Protein AF-R2T3N3-F1 (afdb_monomer)

Structure (mmCIF, N/CA/C/O backbone):
data_AF-R2T3N3-F1
#
_entry.id   AF-R2T3N3-F1
#
loop_
_atom_site.group_PDB
_atom_site.id
_atom_site.type_symbol
_atom_site.label_atom_id
_atom_site.label_alt_id
_atom_site.label_comp_id
_atom_site.label_asym_id
_atom_site.label_entity_id
_atom_site.label_seq_id
_atom_site.pdbx_PDB_ins_code
_atom_site.Cartn_x
_atom_site.Cartn_y
_atom_site.Cartn_z
_atom_site.occupancy
_atom_site.B_iso_or_equiv
_atom_site.auth_seq_id
_atom_site.auth_comp_id
_atom_site.auth_asym_id
_atom_site.auth_atom_id
_atom_site.pdbx_PDB_model_num
ATOM 1 N N . MET A 1 1 ? -7.055 -5.968 -4.992 1.00 64.19 1 MET A N 1
ATOM 2 C CA . MET A 1 1 ? -5.960 -6.094 -4.001 1.00 64.19 1 MET A CA 1
ATOM 3 C C . MET A 1 1 ? -6.317 -5.589 -2.596 1.00 64.19 1 MET A C 1
ATOM 5 O O . MET A 1 1 ? -6.629 -6.425 -1.760 1.00 64.19 1 MET A O 1
ATOM 9 N N . LEU A 1 2 ? -6.294 -4.277 -2.293 1.00 66.94 2 LEU A N 1
ATOM 10 C CA . LEU A 1 2 ? -6.653 -3.781 -0.945 1.00 66.94 2 LEU A CA 1
ATOM 11 C C . LEU A 1 2 ? -8.158 -3.898 -0.663 1.00 66.94 2 LEU A C 1
ATOM 13 O O . LEU A 1 2 ? -8.551 -4.282 0.429 1.00 66.94 2 LEU A O 1
ATOM 17 N N . LYS A 1 3 ? -8.999 -3.648 -1.680 1.00 70.31 3 LYS A N 1
ATOM 18 C CA . LYS A 1 3 ? -10.474 -3.767 -1.614 1.00 70.31 3 LYS A CA 1
ATOM 19 C C . LYS A 1 3 ? -10.987 -5.186 -1.357 1.00 70.31 3 LYS A C 1
ATOM 21 O O . LYS A 1 3 ? -12.167 -5.368 -1.108 1.00 70.31 3 LYS A O 1
ATOM 26 N N . GLU A 1 4 ? -10.111 -6.175 -1.461 1.00 72.19 4 GLU A N 1
ATOM 27 C CA . GLU A 1 4 ? -10.432 -7.592 -1.292 1.00 72.19 4 GLU A CA 1
ATOM 28 C C . GLU A 1 4 ? -10.019 -8.105 0.101 1.00 72.19 4 GLU A C 1
ATOM 30 O O . GLU A 1 4 ? -10.079 -9.310 0.336 1.00 72.19 4 GLU A O 1
ATOM 35 N N . ILE A 1 5 ? -9.482 -7.250 0.986 1.00 73.50 5 ILE A N 1
ATOM 36 C CA . ILE A 1 5 ? -9.143 -7.634 2.363 1.00 73.50 5 ILE A CA 1
ATOM 37 C C . ILE A 1 5 ? -10.431 -7.603 3.181 1.00 73.50 5 ILE A C 1
ATOM 39 O O . ILE A 1 5 ? -10.974 -6.529 3.452 1.00 73.50 5 ILE A O 1
ATOM 43 N N . GLU A 1 6 ? -10.923 -8.780 3.567 1.00 67.75 6 GLU A N 1
ATOM 44 C CA . GLU A 1 6 ? -12.077 -8.894 4.457 1.00 67.75 6 GLU A CA 1
ATOM 45 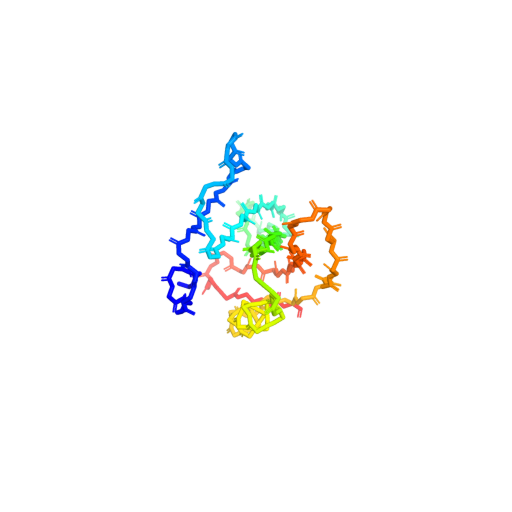C C . GLU A 1 6 ? -11.769 -8.203 5.792 1.00 67.75 6 GLU A C 1
ATOM 47 O O . GLU A 1 6 ? -10.773 -8.489 6.450 1.00 67.75 6 GLU A O 1
ATOM 52 N N . GLY A 1 7 ? -12.606 -7.231 6.164 1.00 63.72 7 GLY A N 1
ATOM 53 C CA . GLY A 1 7 ? -12.429 -6.406 7.363 1.00 63.72 7 GLY A CA 1
ATOM 54 C C . GLY A 1 7 ? -12.009 -4.962 7.083 1.00 63.72 7 GLY A C 1
ATOM 55 O O . GLY A 1 7 ? -12.328 -4.086 7.884 1.00 63.72 7 GLY A O 1
ATOM 56 N N . LEU A 1 8 ? -11.404 -4.659 5.930 1.00 68.94 8 LEU A N 1
ATOM 57 C CA . LEU A 1 8 ? -11.095 -3.282 5.532 1.00 68.94 8 LEU A CA 1
ATOM 58 C C . LEU A 1 8 ? -12.335 -2.602 4.941 1.00 68.94 8 LEU A C 1
ATOM 60 O O . LEU A 1 8 ? -12.664 -2.765 3.768 1.00 68.94 8 LEU A O 1
ATOM 64 N N . LYS A 1 9 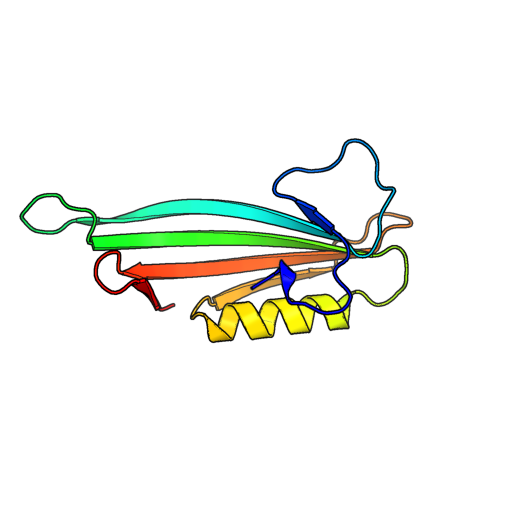? -13.041 -1.820 5.764 1.00 69.31 9 LYS A N 1
ATOM 65 C CA . LYS A 1 9 ? -14.305 -1.180 5.360 1.00 69.31 9 LYS A CA 1
ATOM 66 C C . LYS A 1 9 ? -14.099 0.029 4.456 1.00 69.31 9 LYS A C 1
ATOM 68 O O . LYS A 1 9 ? -14.967 0.340 3.642 1.00 69.31 9 LYS A O 1
ATOM 73 N N . LYS A 1 10 ? -12.967 0.724 4.595 1.00 76.56 10 LYS A N 1
ATOM 74 C CA . LYS A 1 10 ? -12.669 1.927 3.813 1.00 76.56 10 LYS A CA 1
ATOM 75 C C . LYS A 1 10 ? -11.229 1.950 3.337 1.00 76.56 10 LYS A C 1
ATOM 77 O O . LYS A 1 10 ? -10.317 1.667 4.104 1.00 76.56 10 LYS A O 1
ATOM 82 N N . ILE A 1 11 ? -11.035 2.340 2.080 1.00 75.31 11 ILE A N 1
ATOM 83 C CA . ILE A 1 11 ? -9.716 2.534 1.477 1.00 75.31 11 ILE A CA 1
ATOM 84 C C . ILE A 1 11 ? -9.706 3.904 0.812 1.00 75.31 11 ILE A C 1
ATOM 86 O O . ILE A 1 11 ? -10.569 4.189 -0.022 1.00 75.31 11 ILE A O 1
ATOM 90 N N . ARG A 1 12 ? -8.756 4.762 1.185 1.00 77.12 12 ARG A N 1
ATOM 91 C CA . ARG A 1 12 ? -8.645 6.135 0.669 1.00 77.12 12 ARG A CA 1
ATOM 92 C C . ARG A 1 12 ? -7.202 6.466 0.298 1.00 77.12 12 ARG A C 1
ATOM 94 O O . ARG A 1 12 ? -6.277 5.926 0.886 1.00 77.12 12 ARG A O 1
ATOM 101 N N . SER A 1 13 ? -7.020 7.368 -0.664 1.00 79.31 13 SER A N 1
ATOM 102 C CA . SER A 1 13 ? -5.704 7.920 -1.019 1.00 79.31 13 SER A CA 1
ATOM 103 C C . SER A 1 13 ? -5.344 9.190 -0.235 1.00 79.31 13 SER A C 1
ATOM 105 O O . SER A 1 13 ? -4.250 9.729 -0.377 1.00 79.31 13 SER A O 1
ATOM 107 N N . THR A 1 14 ? -6.278 9.698 0.574 1.00 73.88 14 THR A N 1
ATOM 108 C CA . THR A 1 14 ? -6.151 10.943 1.336 1.00 73.88 14 THR A CA 1
ATOM 109 C C . THR A 1 14 ? -6.665 10.769 2.760 1.00 73.88 14 THR A C 1
ATOM 111 O O . THR A 1 14 ? -7.594 9.993 3.015 1.00 73.88 14 THR A O 1
ATOM 114 N N . ILE A 1 15 ? -6.055 11.513 3.686 1.00 70.38 15 ILE A N 1
ATOM 115 C CA . ILE A 1 15 ? -6.470 11.563 5.089 1.00 70.38 15 ILE A CA 1
ATOM 116 C C . ILE A 1 15 ? -7.860 12.204 5.176 1.00 70.38 15 ILE A C 1
ATOM 118 O O . ILE A 1 15 ? -8.046 13.308 4.659 1.00 70.38 15 ILE A O 1
ATOM 122 N N . PRO A 1 16 ? -8.857 11.527 5.775 1.00 69.44 16 PRO A N 1
ATOM 123 C CA . PRO A 1 16 ? -10.184 12.096 5.913 1.00 69.44 16 PRO A CA 1
ATOM 124 C C . PRO A 1 16 ? -10.173 13.230 6.944 1.00 69.44 16 PRO A C 1
ATOM 126 O O . PRO A 1 16 ? -9.490 13.150 7.961 1.00 69.44 16 PRO A O 1
ATOM 129 N N . ALA A 1 17 ? -10.983 14.263 6.700 1.00 69.75 17 ALA A N 1
ATOM 130 C CA . ALA A 1 17 ? -11.194 15.345 7.664 1.00 69.75 17 ALA A CA 1
ATOM 131 C C . ALA A 1 17 ? -11.859 14.847 8.963 1.00 69.75 17 ALA A C 1
ATOM 133 O O . ALA A 1 17 ? -11.662 15.428 10.024 1.00 69.75 17 ALA A O 1
ATOM 134 N N . GLU A 1 18 ? -12.621 13.749 8.885 1.00 73.69 18 GLU A N 1
ATOM 135 C CA . GLU A 1 18 ? -13.297 13.128 10.021 1.00 73.69 18 GLU A CA 1
ATOM 136 C C . GLU A 1 18 ? -13.109 11.604 10.020 1.00 73.69 18 GLU A C 1
ATOM 138 O O . GLU A 1 18 ? -13.294 10.925 9.005 1.00 73.69 18 GLU A O 1
ATOM 143 N N . TRP A 1 19 ? -12.805 11.047 11.190 1.00 72.50 19 TRP A N 1
ATOM 144 C CA . TRP A 1 19 ? -12.545 9.622 11.393 1.00 72.50 19 TRP A CA 1
ATOM 145 C C . TRP A 1 19 ? -13.801 8.880 11.864 1.00 72.50 19 TRP A C 1
ATOM 147 O O . TRP A 1 19 ? -13.973 8.614 13.051 1.00 72.50 19 TRP A O 1
ATOM 157 N N . LYS A 1 20 ? -14.709 8.581 10.929 1.00 71.38 20 LYS A N 1
ATOM 158 C CA . LYS A 1 20 ? -16.037 8.008 11.240 1.00 71.38 20 LYS A CA 1
ATOM 159 C C . LYS A 1 20 ? -16.203 6.524 10.897 1.00 71.38 20 LYS A C 1
ATOM 161 O O . LYS A 1 20 ? -17.179 5.911 11.315 1.00 71.38 20 LYS A O 1
ATOM 166 N N . GLU A 1 21 ? -15.272 5.928 10.152 1.00 77.00 21 GLU A N 1
ATOM 167 C CA . GLU A 1 21 ? -15.402 4.557 9.644 1.00 77.00 21 GLU A CA 1
ATOM 168 C C . GLU A 1 21 ? -14.120 3.754 9.889 1.00 77.00 21 GLU A C 1
ATOM 170 O O . GLU A 1 21 ? -13.069 4.082 9.342 1.00 77.00 21 GLU A O 1
ATOM 175 N N . PHE A 1 22 ? -14.235 2.684 10.681 1.00 76.44 22 PH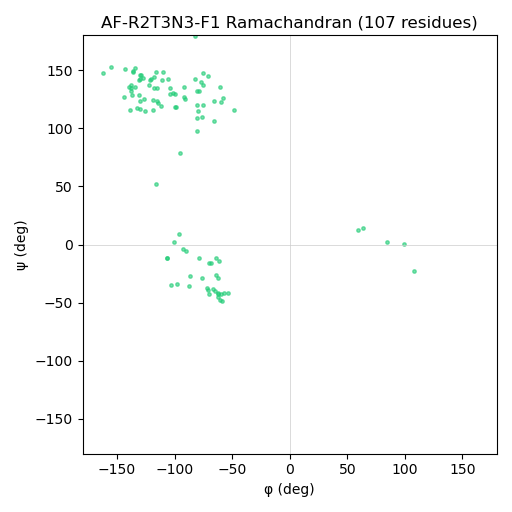E A N 1
ATOM 176 C CA . PHE A 1 22 ? -13.152 1.754 11.012 1.00 76.44 22 PHE A CA 1
ATOM 177 C C . PHE A 1 22 ? -13.579 0.295 10.779 1.00 76.44 22 PHE A C 1
ATOM 179 O O . PHE A 1 22 ? -14.752 -0.047 11.020 1.00 76.44 22 PHE A O 1
ATOM 186 N N . PRO A 1 23 ? -12.660 -0.589 10.347 1.00 80.88 23 PRO A N 1
ATOM 187 C CA . PRO A 1 23 ? -11.244 -0.344 10.027 1.00 80.88 23 PRO A CA 1
ATOM 188 C C . PRO A 1 23 ? -11.048 0.381 8.683 1.00 80.88 23 PRO A C 1
ATOM 190 O O . PRO A 1 23 ? -11.829 0.184 7.746 1.00 80.88 23 PRO A O 1
ATOM 193 N N . CYS A 1 24 ? -10.009 1.212 8.578 1.00 84.12 24 CYS A N 1
ATOM 194 C CA . CYS A 1 24 ? -9.713 2.041 7.402 1.00 84.12 24 CYS A CA 1
ATOM 195 C C . CYS A 1 24 ? -8.243 1.903 6.985 1.00 84.12 24 CYS A C 1
ATOM 197 O O . CYS A 1 24 ? -7.368 1.869 7.842 1.00 84.12 24 CYS A O 1
ATOM 199 N N . ALA A 1 25 ? -7.960 1.879 5.682 1.00 85.38 25 ALA A N 1
ATOM 200 C CA . ALA A 1 25 ? -6.609 2.008 5.146 1.00 85.38 25 ALA A CA 1
ATOM 201 C C . ALA A 1 25 ? -6.474 3.290 4.330 1.00 85.38 25 ALA A C 1
ATOM 203 O O . ALA A 1 25 ? -7.303 3.602 3.468 1.00 85.38 25 ALA A O 1
ATOM 204 N N . ILE A 1 26 ? -5.379 4.000 4.561 1.00 85.56 26 ILE A N 1
ATOM 205 C CA . ILE A 1 26 ? -4.986 5.167 3.787 1.00 85.56 26 ILE A CA 1
ATOM 206 C C . ILE A 1 26 ? -3.703 4.823 3.067 1.00 85.56 26 ILE A C 1
ATOM 208 O O . ILE A 1 26 ? -2.723 4.460 3.702 1.00 85.56 26 ILE A O 1
ATOM 212 N N . TYR A 1 27 ? -3.706 4.912 1.744 1.00 88.06 27 TYR A N 1
ATOM 213 C CA . TYR A 1 27 ? -2.530 4.599 0.949 1.00 88.06 27 TYR A CA 1
ATOM 214 C C . TYR A 1 27 ? -2.026 5.828 0.202 1.00 88.06 27 TYR A C 1
ATOM 216 O O . TYR A 1 27 ? -2.795 6.683 -0.226 1.00 88.06 27 TYR A O 1
ATOM 224 N N . SER A 1 28 ? -0.720 5.902 -0.001 1.00 86.81 28 SER A N 1
ATOM 225 C CA . SER A 1 28 ? -0.094 6.861 -0.902 1.00 86.81 28 SER A CA 1
ATOM 226 C C . SER A 1 28 ? 0.976 6.158 -1.720 1.00 86.81 28 SER A C 1
ATOM 228 O O . SER A 1 28 ? 1.571 5.171 -1.284 1.00 86.81 28 SER A O 1
ATOM 230 N N . THR A 1 29 ? 1.195 6.640 -2.938 1.00 88.44 29 THR A N 1
ATOM 231 C CA . THR A 1 29 ? 2.178 6.061 -3.851 1.00 88.44 29 THR A CA 1
ATOM 232 C C . THR A 1 29 ? 3.122 7.143 -4.347 1.00 88.44 29 THR A C 1
ATOM 234 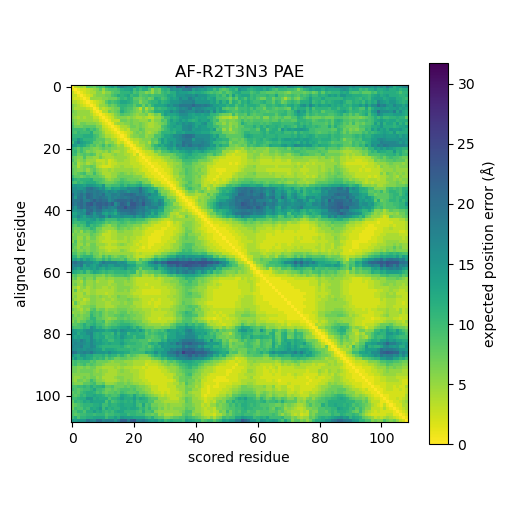O O . THR A 1 29 ? 2.730 8.293 -4.544 1.00 88.44 29 THR A O 1
ATOM 237 N N . LYS A 1 30 ? 4.390 6.777 -4.512 1.00 87.69 30 LYS A N 1
ATOM 238 C CA . LYS A 1 30 ? 5.420 7.597 -5.147 1.00 87.69 30 LYS A CA 1
ATOM 239 C C . LYS A 1 30 ? 6.133 6.736 -6.180 1.00 87.69 30 LYS A C 1
ATOM 241 O O . LYS A 1 30 ? 6.585 5.641 -5.849 1.00 87.69 30 LYS A O 1
ATOM 246 N N . ALA A 1 31 ? 6.240 7.241 -7.401 1.00 88.06 31 ALA A N 1
ATOM 247 C CA . ALA A 1 31 ? 6.954 6.599 -8.495 1.00 88.06 31 ALA A CA 1
ATOM 248 C C . ALA A 1 31 ? 8.215 7.400 -8.830 1.00 88.06 31 ALA A C 1
ATOM 250 O O . ALA A 1 31 ? 8.202 8.633 -8.793 1.00 88.06 31 ALA A O 1
ATOM 251 N N . LYS A 1 32 ? 9.304 6.703 -9.146 1.00 83.75 32 LYS A N 1
ATOM 252 C CA . LYS A 1 32 ? 10.537 7.295 -9.665 1.00 83.75 32 LYS A CA 1
ATOM 253 C C . LYS A 1 32 ? 11.072 6.430 -10.800 1.00 83.75 32 LYS A C 1
ATOM 255 O O . LYS A 1 32 ? 11.220 5.223 -10.611 1.00 83.75 32 LYS A O 1
ATOM 260 N N . ALA A 1 33 ? 11.431 7.052 -11.919 1.00 79.94 33 ALA A N 1
ATOM 261 C CA . ALA A 1 33 ? 12.095 6.358 -13.014 1.00 79.94 33 ALA A CA 1
ATOM 262 C C . ALA A 1 33 ? 13.402 5.713 -12.546 1.00 79.94 33 ALA A C 1
ATOM 264 O O . ALA A 1 33 ? 14.239 6.366 -11.915 1.00 79.94 33 ALA A O 1
ATOM 265 N N . ALA A 1 34 ? 13.535 4.412 -12.805 1.00 72.06 34 ALA A N 1
ATOM 266 C CA . ALA A 1 34 ? 14.692 3.619 -12.410 1.00 72.06 34 ALA A CA 1
ATOM 267 C C . ALA A 1 34 ? 15.629 3.346 -13.590 1.00 72.06 34 ALA A C 1
ATOM 269 O O . ALA A 1 34 ? 16.840 3.323 -13.391 1.00 72.06 34 ALA A O 1
ATOM 270 N N . ASN A 1 35 ? 15.093 3.159 -14.802 1.00 74.50 35 ASN A N 1
ATOM 271 C CA . ASN A 1 35 ? 15.908 2.987 -16.003 1.00 74.50 35 ASN A CA 1
ATOM 272 C C . ASN A 1 35 ? 15.156 3.394 -17.278 1.00 74.50 35 ASN A C 1
ATOM 274 O O . ASN A 1 35 ? 13.928 3.288 -17.333 1.00 74.50 35 ASN A O 1
ATOM 278 N N . GLN A 1 36 ? 15.903 3.808 -18.300 1.00 69.94 36 GLN A N 1
ATOM 279 C CA . GLN A 1 36 ? 15.402 4.102 -19.642 1.00 69.94 36 GLN A CA 1
ATOM 280 C C . GLN A 1 36 ? 16.114 3.204 -20.656 1.00 69.94 36 GLN A C 1
ATOM 282 O O . GLN A 1 36 ? 17.298 2.909 -20.497 1.00 69.94 36 GLN A O 1
ATOM 287 N N . ASP A 1 37 ? 15.399 2.735 -21.677 1.00 67.31 37 ASP A N 1
ATOM 288 C CA . ASP A 1 37 ? 16.019 1.976 -22.761 1.00 67.31 37 ASP A CA 1
ATOM 289 C C . ASP A 1 37 ? 16.665 2.896 -23.813 1.00 67.31 37 ASP A C 1
ATOM 291 O O . ASP A 1 37 ? 16.647 4.122 -23.699 1.00 67.31 37 ASP A O 1
ATOM 295 N N . LEU A 1 38 ? 17.266 2.300 -24.848 1.00 70.19 38 LEU A N 1
ATOM 296 C CA . LEU A 1 38 ? 17.939 3.033 -25.930 1.00 70.19 38 LEU A CA 1
ATOM 297 C C . LEU A 1 38 ? 17.002 3.967 -26.720 1.00 70.19 38 LEU A C 1
ATOM 299 O O . LEU A 1 38 ? 17.489 4.833 -27.442 1.00 70.19 38 LEU A O 1
ATOM 303 N N . SER A 1 39 ? 15.683 3.816 -26.571 1.00 73.75 39 SER A N 1
ATOM 304 C CA . SER A 1 39 ? 14.659 4.679 -27.173 1.00 73.75 39 SER A CA 1
ATOM 305 C C . SER A 1 39 ? 14.174 5.766 -26.208 1.00 73.75 39 SER A C 1
ATOM 307 O O . SER A 1 39 ? 13.204 6.460 -26.501 1.00 73.75 39 SER A O 1
ATOM 309 N N . MET A 1 40 ? 14.839 5.920 -25.056 1.00 68.12 40 MET A N 1
ATOM 310 C CA . MET A 1 40 ? 14.444 6.785 -23.940 1.00 68.12 40 MET A CA 1
ATOM 311 C C . MET A 1 40 ? 13.115 6.392 -23.273 1.00 68.12 40 MET A C 1
ATOM 313 O O . MET A 1 40 ? 12.579 7.164 -22.473 1.00 68.12 40 MET A O 1
ATOM 317 N N . GLU A 1 41 ? 12.593 5.189 -23.534 1.00 72.19 41 GLU A N 1
ATOM 318 C CA . GLU A 1 41 ? 11.391 4.702 -22.860 1.00 72.19 41 GLU A CA 1
ATOM 319 C C . GLU A 1 41 ? 11.731 4.190 -21.462 1.00 72.19 41 GLU A C 1
ATOM 321 O O . GLU A 1 41 ? 12.660 3.399 -21.266 1.00 72.19 41 GLU A O 1
ATOM 326 N N . GLU A 1 42 ? 10.956 4.619 -20.466 1.00 76.25 42 GLU A N 1
ATOM 327 C CA . GLU A 1 42 ? 11.113 4.158 -19.090 1.00 76.25 42 GLU A CA 1
AT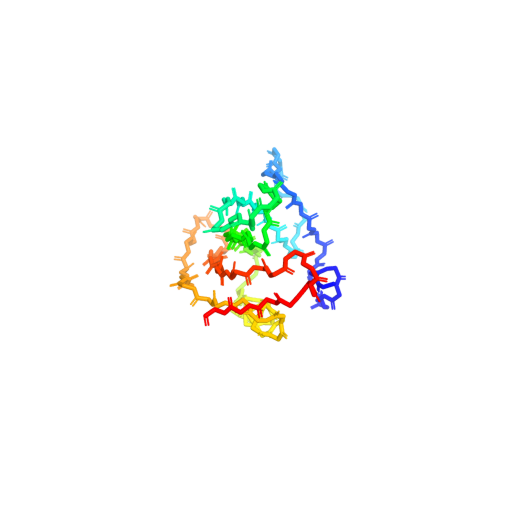OM 328 C C . GLU A 1 42 ? 10.778 2.664 -18.994 1.00 76.25 42 GLU A C 1
ATOM 330 O O . GLU A 1 42 ? 9.619 2.251 -19.036 1.00 76.25 42 GLU A O 1
ATOM 335 N N . THR A 1 43 ? 11.808 1.837 -18.844 1.00 80.44 43 THR A N 1
ATOM 336 C CA . THR A 1 43 ? 11.677 0.374 -18.799 1.00 80.44 43 THR A CA 1
ATOM 337 C C . THR A 1 43 ? 11.394 -0.129 -17.392 1.00 80.44 43 THR A C 1
ATOM 339 O O . THR A 1 43 ? 10.764 -1.174 -17.227 1.00 80.44 43 THR A O 1
ATOM 342 N N . PHE A 1 44 ? 11.835 0.617 -16.379 1.00 83.00 44 PHE A N 1
ATOM 343 C CA . PHE A 1 44 ? 11.638 0.276 -14.979 1.00 83.00 44 PHE A CA 1
ATOM 344 C C . PHE A 1 44 ? 11.249 1.505 -14.168 1.00 83.00 44 PHE A C 1
ATOM 346 O O . PHE A 1 44 ? 11.921 2.537 -14.231 1.00 83.00 44 PHE A O 1
ATOM 353 N N . THR A 1 45 ? 10.236 1.344 -13.324 1.00 85.62 45 THR A N 1
ATOM 354 C CA . THR A 1 45 ? 9.788 2.362 -12.374 1.00 85.62 45 THR A CA 1
ATOM 355 C C . THR A 1 45 ? 9.931 1.826 -10.961 1.00 85.62 45 THR A C 1
ATOM 357 O O . THR A 1 45 ? 9.364 0.791 -10.610 1.00 85.62 45 THR A O 1
ATOM 360 N N . LYS A 1 46 ? 10.657 2.542 -10.104 1.00 86.94 46 LYS A N 1
ATOM 361 C CA . LYS A 1 46 ? 10.684 2.253 -8.672 1.00 86.94 46 LYS A CA 1
ATOM 362 C C . LYS A 1 46 ? 9.446 2.853 -8.017 1.00 86.94 46 LYS A C 1
ATOM 364 O O . LYS A 1 46 ? 9.253 4.068 -8.027 1.00 86.94 46 LYS A O 1
ATOM 369 N N . TRP A 1 47 ? 8.642 2.001 -7.404 1.00 89.62 47 TRP A N 1
ATOM 370 C CA . TRP A 1 47 ? 7.454 2.372 -6.653 1.00 89.62 47 TRP A CA 1
ATOM 371 C C . TRP A 1 47 ? 7.723 2.288 -5.156 1.00 89.62 47 TRP A C 1
ATOM 373 O O . TRP A 1 47 ? 8.300 1.325 -4.652 1.00 89.62 47 TRP A O 1
ATOM 383 N N . THR A 1 48 ? 7.286 3.316 -4.438 1.00 89.88 48 THR A N 1
ATOM 384 C CA . THR A 1 48 ? 7.155 3.320 -2.982 1.00 89.88 48 THR A CA 1
ATOM 385 C C . THR A 1 48 ? 5.676 3.449 -2.656 1.00 89.88 48 THR A C 1
ATOM 387 O O . THR A 1 48 ? 5.028 4.396 -3.101 1.00 89.88 48 THR A O 1
ATOM 390 N N . VAL A 1 49 ? 5.139 2.498 -1.901 1.00 89.12 49 VAL A N 1
ATOM 391 C CA . VAL A 1 49 ? 3.732 2.450 -1.501 1.00 89.12 49 VAL A CA 1
ATOM 392 C C . VAL A 1 49 ? 3.681 2.525 0.015 1.00 89.12 49 VAL A C 1
ATOM 394 O O . VAL A 1 49 ? 4.178 1.637 0.698 1.00 89.12 49 VAL A O 1
ATOM 397 N N . SER A 1 50 ? 3.101 3.588 0.551 1.00 89.75 50 SER A N 1
ATOM 398 C CA . SER A 1 50 ? 2.859 3.727 1.986 1.00 89.75 50 SER A CA 1
ATOM 399 C C . SER A 1 50 ? 1.399 3.423 2.266 1.00 89.75 50 SER A C 1
ATOM 401 O O . SER A 1 50 ? 0.531 3.955 1.580 1.00 89.75 50 SER A O 1
ATOM 403 N N . ILE A 1 51 ? 1.128 2.569 3.246 1.00 88.69 51 ILE A N 1
ATOM 404 C CA . ILE A 1 51 ? -0.215 2.181 3.665 1.00 88.69 51 ILE A CA 1
ATOM 405 C C . ILE A 1 51 ? -0.290 2.343 5.176 1.00 88.69 51 ILE A C 1
ATOM 407 O O . ILE A 1 51 ? 0.398 1.653 5.914 1.00 88.69 51 ILE A O 1
ATOM 411 N N . ASP A 1 52 ? -1.151 3.236 5.628 1.00 86.38 52 ASP A N 1
ATOM 412 C CA . ASP A 1 52 ? -1.506 3.392 7.026 1.00 86.38 52 ASP A CA 1
ATOM 413 C C . ASP A 1 52 ? -2.823 2.669 7.286 1.00 86.38 52 ASP A C 1
ATOM 415 O O . ASP A 1 52 ? -3.850 3.005 6.692 1.00 86.38 52 ASP A O 1
ATOM 419 N N . VAL A 1 53 ? -2.804 1.672 8.163 1.00 86.12 53 VAL A N 1
ATOM 420 C CA . VAL A 1 53 ? -4.003 0.951 8.597 1.00 86.12 53 VAL A CA 1
ATOM 421 C C . VAL A 1 53 ? -4.434 1.499 9.947 1.00 86.12 53 VAL A C 1
ATOM 423 O O . VAL A 1 53 ? -3.623 1.588 10.863 1.00 86.12 53 VAL A O 1
ATOM 426 N N . TYR A 1 54 ? -5.710 1.845 10.063 1.00 85.31 54 TYR A N 1
ATOM 427 C CA . TYR A 1 54 ? -6.321 2.429 11.246 1.00 85.31 54 TYR A CA 1
ATOM 428 C C . TYR A 1 54 ? -7.479 1.571 11.751 1.00 85.31 54 TYR A C 1
ATOM 430 O O . TYR A 1 54 ? -8.342 1.159 10.967 1.00 85.31 54 TYR A O 1
ATOM 438 N N . ASP A 1 55 ? -7.559 1.391 13.066 1.00 82.88 55 ASP A N 1
ATOM 439 C CA . ASP A 1 55 ? -8.710 0.779 13.734 1.00 82.88 55 ASP A CA 1
ATOM 440 C C . ASP A 1 55 ? -8.985 1.464 15.080 1.00 82.88 55 ASP A C 1
ATOM 442 O O . ASP A 1 55 ? -8.087 1.987 15.743 1.00 82.88 55 ASP A O 1
ATOM 446 N N . ASN A 1 56 ? -10.252 1.458 15.482 1.00 77.69 56 ASN A N 1
ATOM 447 C CA . ASN A 1 56 ? -10.700 1.920 16.792 1.00 77.69 56 ASN A CA 1
ATOM 448 C C . ASN A 1 56 ? -10.776 0.782 17.824 1.00 77.69 56 ASN A C 1
ATOM 450 O O . ASN A 1 56 ? -11.082 1.031 18.990 1.00 77.69 56 ASN A O 1
ATOM 454 N N . ARG A 1 57 ? -10.514 -0.462 17.408 1.00 72.62 57 ARG A N 1
ATOM 455 C CA . ARG A 1 57 ? -10.461 -1.652 18.262 1.00 72.62 57 ARG A CA 1
ATOM 456 C C . ARG A 1 57 ? -9.083 -2.308 18.163 1.00 72.62 57 ARG A C 1
ATOM 458 O O . ARG A 1 57 ? -8.481 -2.358 17.098 1.00 72.62 57 ARG A O 1
ATOM 465 N N . ASN A 1 58 ? -8.582 -2.800 19.291 1.00 65.38 58 ASN A N 1
ATOM 466 C CA . ASN A 1 58 ? -7.306 -3.514 19.365 1.00 65.38 58 ASN A CA 1
ATOM 467 C C . ASN A 1 58 ? -7.506 -4.995 18.951 1.00 65.38 58 ASN A C 1
ATOM 469 O O . ASN A 1 58 ? -8.525 -5.555 19.372 1.00 65.38 58 ASN A O 1
ATOM 473 N N . PRO A 1 59 ? -6.583 -5.672 18.226 1.00 64.81 59 PRO A N 1
ATOM 474 C CA . PRO A 1 59 ? -5.372 -5.184 17.555 1.00 64.81 59 PRO A CA 1
ATOM 475 C C . PRO A 1 59 ? -5.464 -5.086 16.019 1.00 64.81 59 PRO A C 1
ATOM 477 O O . PRO A 1 59 ? -5.982 -5.967 15.335 1.00 64.81 59 PRO A O 1
ATOM 480 N N . VAL A 1 60 ? -4.845 -4.029 15.476 1.00 69.88 60 VAL A N 1
ATOM 481 C CA . VAL A 1 60 ? -4.693 -3.739 14.029 1.00 69.88 60 VAL A CA 1
ATOM 482 C C . VAL A 1 60 ? -3.762 -4.734 13.325 1.00 69.88 60 VAL A C 1
ATOM 484 O O . VAL A 1 60 ? -3.763 -4.840 12.097 1.00 69.88 60 VAL A O 1
ATOM 487 N N . THR A 1 61 ? -2.985 -5.489 14.101 1.00 73.19 61 THR A N 1
ATOM 488 C CA . THR A 1 61 ? -1.923 -6.392 13.646 1.00 73.19 61 THR A CA 1
ATOM 489 C C . THR A 1 61 ? -2.408 -7.389 12.594 1.00 73.19 61 THR A C 1
ATOM 491 O O . THR A 1 61 ? -1.760 -7.534 11.564 1.00 73.19 61 THR A O 1
ATOM 494 N N . ASN A 1 62 ? -3.599 -7.973 12.759 1.00 80.69 62 ASN A N 1
ATOM 495 C CA . ASN A 1 62 ? -4.136 -8.951 11.802 1.00 80.69 62 ASN A CA 1
ATOM 496 C C . ASN A 1 62 ? -4.408 -8.336 10.416 1.00 80.69 62 ASN A C 1
ATOM 498 O O . ASN A 1 62 ? -4.142 -8.955 9.386 1.00 80.69 62 ASN A O 1
ATOM 502 N N . LEU A 1 63 ? -4.927 -7.103 10.374 1.00 81.69 63 LEU A N 1
ATOM 503 C CA . LEU A 1 63 ? -5.164 -6.398 9.111 1.00 81.69 63 LEU A CA 1
ATOM 504 C C . LEU A 1 63 ? -3.846 -5.975 8.466 1.00 81.69 63 LEU A C 1
ATOM 506 O O . LEU A 1 63 ? -3.701 -6.073 7.248 1.00 81.69 63 LEU A O 1
ATOM 510 N N . ALA A 1 64 ? -2.881 -5.530 9.271 1.00 84.06 64 ALA A N 1
ATOM 511 C CA . ALA A 1 64 ? -1.556 -5.181 8.784 1.00 84.06 64 ALA A CA 1
ATOM 512 C C . ALA A 1 64 ? -0.835 -6.397 8.178 1.00 84.06 64 ALA A C 1
ATOM 514 O O . ALA A 1 64 ? -0.304 -6.298 7.074 1.00 84.06 64 ALA A O 1
ATOM 515 N N . GLU A 1 65 ? -0.877 -7.557 8.836 1.00 86.06 65 GLU A N 1
ATOM 516 C CA . GLU A 1 65 ? -0.303 -8.807 8.326 1.00 86.06 65 GLU A CA 1
ATOM 517 C C . GLU A 1 65 ? -0.924 -9.236 6.991 1.00 86.06 65 GLU A C 1
ATOM 519 O O . GLU A 1 65 ? -0.201 -9.603 6.061 1.00 86.06 65 GLU A O 1
ATOM 524 N N . GLU A 1 66 ? -2.247 -9.126 6.844 1.00 86.56 66 GLU A N 1
ATOM 525 C CA . GLU A 1 66 ? -2.928 -9.449 5.586 1.00 86.56 66 GLU A CA 1
ATOM 526 C C . GLU A 1 66 ? -2.547 -8.465 4.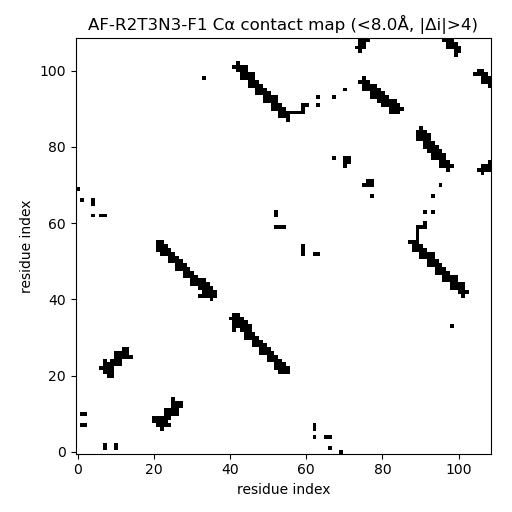462 1.00 86.56 66 GLU A C 1
ATOM 528 O O . GLU A 1 66 ? -2.320 -8.881 3.319 1.00 86.56 66 GLU A O 1
ATOM 533 N N . VAL A 1 67 ? -2.386 -7.170 4.773 1.00 85.88 67 VAL A N 1
ATOM 534 C CA . VAL A 1 67 ? -1.847 -6.182 3.819 1.00 85.88 67 VAL A CA 1
ATOM 535 C C . VAL A 1 67 ? -0.427 -6.566 3.395 1.00 85.88 67 VAL A C 1
ATOM 537 O O . VAL A 1 67 ? -0.143 -6.613 2.196 1.00 85.88 67 VAL A O 1
ATOM 540 N N . ILE A 1 68 ? 0.451 -6.893 4.348 1.00 88.19 68 ILE A N 1
ATOM 541 C CA . ILE A 1 68 ? 1.838 -7.299 4.077 1.00 88.19 68 ILE A CA 1
ATOM 542 C C . ILE A 1 68 ? 1.872 -8.534 3.179 1.00 88.19 68 ILE A C 1
ATOM 544 O O . ILE A 1 68 ? 2.555 -8.535 2.155 1.00 88.19 68 ILE A O 1
ATOM 548 N N . LYS A 1 69 ? 1.099 -9.571 3.512 1.00 88.44 69 LYS A N 1
ATOM 549 C CA . LYS A 1 69 ? 1.040 -10.824 2.750 1.00 88.44 69 LYS A CA 1
ATOM 550 C C . LYS A 1 69 ? 0.647 -10.586 1.294 1.00 88.44 69 LYS A C 1
ATOM 552 O O . LYS A 1 69 ? 1.241 -11.169 0.385 1.00 88.44 69 LYS A O 1
ATOM 557 N N . ARG A 1 70 ? -0.327 -9.706 1.052 1.00 88.12 70 ARG A N 1
ATOM 558 C CA . ARG A 1 70 ? -0.759 -9.361 -0.308 1.00 88.12 70 ARG A CA 1
ATOM 559 C C . ARG A 1 70 ? 0.286 -8.552 -1.059 1.00 88.12 70 ARG A C 1
ATOM 561 O O . ARG A 1 70 ? 0.522 -8.842 -2.229 1.00 88.12 70 ARG A O 1
ATOM 568 N N . MET A 1 71 ? 0.915 -7.572 -0.411 1.00 87.44 71 MET A N 1
ATOM 569 C CA . MET A 1 71 ? 1.981 -6.767 -1.021 1.00 87.44 71 MET A CA 1
ATOM 570 C C . MET A 1 71 ? 3.187 -7.630 -1.395 1.00 87.44 71 MET A C 1
ATOM 572 O O . MET A 1 71 ? 3.663 -7.548 -2.528 1.00 87.44 71 MET A O 1
ATOM 576 N N . ASN A 1 72 ? 3.578 -8.553 -0.517 1.00 86.69 72 ASN A N 1
ATOM 577 C CA . ASN A 1 72 ? 4.632 -9.525 -0.789 1.00 86.69 72 ASN A CA 1
ATOM 578 C C . ASN A 1 72 ? 4.276 -10.445 -1.965 1.00 86.69 72 ASN A C 1
ATOM 580 O O . ASN A 1 72 ? 5.117 -10.689 -2.825 1.00 86.69 72 ASN A O 1
ATOM 584 N N . LYS A 1 73 ? 3.020 -10.910 -2.061 1.00 87.00 73 LYS A N 1
ATOM 585 C CA . LYS A 1 73 ? 2.555 -11.727 -3.197 1.00 87.00 73 LYS A CA 1
ATOM 586 C C . LYS A 1 73 ? 2.634 -10.984 -4.535 1.00 87.00 73 LYS A C 1
ATOM 588 O O . LYS A 1 73 ? 2.809 -11.625 -5.566 1.00 87.00 73 LYS A O 1
ATOM 593 N N . LEU A 1 74 ? 2.507 -9.657 -4.527 1.00 83.94 74 LEU A N 1
ATOM 594 C CA . LEU A 1 74 ? 2.708 -8.844 -5.727 1.00 83.94 74 LEU A CA 1
ATOM 595 C C . LEU A 1 74 ? 4.180 -8.609 -6.072 1.00 83.94 74 LEU A C 1
ATOM 597 O O . LEU A 1 74 ? 4.437 -8.119 -7.162 1.00 83.94 74 LEU A O 1
ATOM 601 N N . GLY A 1 75 ? 5.121 -8.935 -5.183 1.00 85.19 75 GLY A N 1
ATOM 602 C CA . GLY A 1 75 ? 6.557 -8.717 -5.381 1.00 85.19 75 GLY A CA 1
ATOM 603 C C . GLY A 1 75 ? 7.109 -7.468 -4.691 1.00 85.19 75 GLY A C 1
ATOM 604 O O . GLY A 1 75 ? 8.311 -7.219 -4.768 1.00 85.19 75 GLY A O 1
ATOM 605 N N . PHE A 1 76 ? 6.277 -6.705 -3.978 1.00 87.56 76 PHE A N 1
ATOM 606 C CA . PHE A 1 76 ? 6.743 -5.589 -3.157 1.00 87.56 76 PHE A CA 1
ATOM 607 C C . PHE A 1 76 ? 7.364 -6.090 -1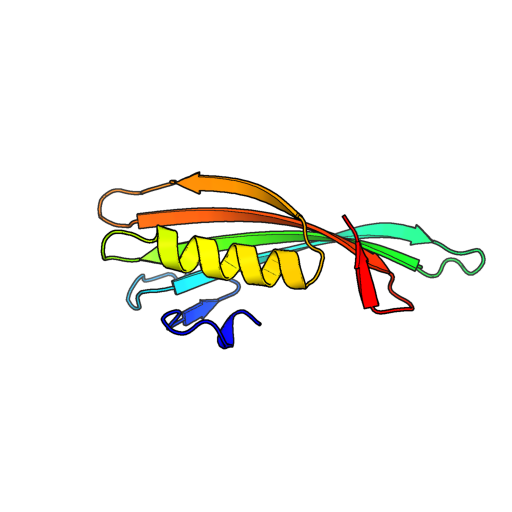.853 1.00 87.56 76 PHE A C 1
ATOM 609 O O . PHE A 1 76 ? 6.820 -6.978 -1.204 1.00 87.56 76 PHE A O 1
ATOM 616 N N . LYS A 1 77 ? 8.460 -5.465 -1.428 1.00 87.69 77 LYS A N 1
ATOM 617 C CA . LYS A 1 77 ? 9.087 -5.711 -0.129 1.00 87.69 77 LYS A CA 1
ATOM 618 C C . LYS A 1 77 ? 8.543 -4.761 0.915 1.00 87.69 77 LYS A C 1
ATOM 620 O O . LYS A 1 77 ? 8.464 -3.562 0.656 1.00 87.69 77 LYS A O 1
ATOM 625 N N . ASN A 1 78 ? 8.234 -5.276 2.098 1.00 87.25 78 ASN A N 1
ATOM 626 C CA . ASN A 1 78 ? 8.008 -4.440 3.269 1.00 87.25 78 ASN A CA 1
ATOM 627 C C . ASN A 1 78 ? 9.354 -3.924 3.814 1.00 87.25 78 ASN A C 1
ATOM 629 O O . ASN A 1 78 ? 10.226 -4.717 4.159 1.00 87.25 78 ASN A O 1
ATOM 633 N N . GLU A 1 79 ? 9.516 -2.605 3.862 1.00 81.88 79 GLU A N 1
ATOM 634 C CA . GLU A 1 79 ? 10.695 -1.925 4.406 1.00 81.88 79 GLU A CA 1
ATOM 635 C C . GLU A 1 79 ? 10.472 -1.467 5.852 1.00 81.88 79 GLU A C 1
ATOM 637 O O . GLU A 1 79 ? 11.406 -1.473 6.648 1.00 81.88 79 GLU A O 1
ATOM 642 N N . GLU A 1 80 ? 9.246 -1.077 6.205 1.00 76.44 80 GLU A N 1
ATOM 643 C CA . GLU A 1 80 ? 8.909 -0.579 7.540 1.00 76.44 80 GLU A CA 1
ATOM 644 C C . GLU A 1 80 ? 7.497 -1.039 7.923 1.00 76.44 80 GLU A C 1
ATOM 646 O O . GLU A 1 80 ? 6.533 -0.783 7.197 1.00 76.44 80 GLU A O 1
ATOM 651 N N . ALA A 1 81 ? 7.380 -1.674 9.090 1.00 72.69 81 ALA A N 1
ATOM 652 C CA . ALA A 1 81 ? 6.124 -1.890 9.797 1.00 72.69 81 ALA A CA 1
ATOM 653 C C . ALA A 1 81 ? 6.286 -1.341 11.216 1.00 72.69 81 ALA A C 1
ATOM 655 O O . ALA A 1 81 ? 7.132 -1.825 11.968 1.00 72.69 81 ALA A O 1
ATOM 656 N N . GLY A 1 82 ? 5.524 -0.302 11.559 1.00 69.25 82 GLY A N 1
ATOM 657 C CA . GLY A 1 82 ? 5.630 0.364 12.855 1.00 69.25 82 GLY A CA 1
ATOM 658 C C . GLY A 1 82 ? 4.271 0.741 13.428 1.00 69.25 82 GLY A C 1
ATOM 659 O O . GLY A 1 82 ? 3.421 1.292 12.721 1.00 69.25 82 GLY A O 1
ATOM 660 N N . ASP A 1 83 ? 4.093 0.468 14.718 1.00 70.38 83 ASP A N 1
ATOM 661 C CA . ASP A 1 83 ? 2.929 0.903 15.482 1.00 70.38 83 ASP A CA 1
ATOM 662 C C . ASP A 1 83 ? 3.076 2.394 15.803 1.00 70.38 83 ASP A C 1
ATOM 664 O O . ASP A 1 83 ? 3.915 2.800 16.604 1.00 70.38 83 ASP A O 1
ATOM 668 N N . ASN A 1 84 ? 2.245 3.219 15.172 1.00 68.25 84 ASN A N 1
ATOM 669 C CA . ASN A 1 84 ? 2.237 4.674 15.323 1.00 68.25 84 ASN A CA 1
ATOM 670 C C . ASN A 1 84 ? 0.915 5.132 15.943 1.00 6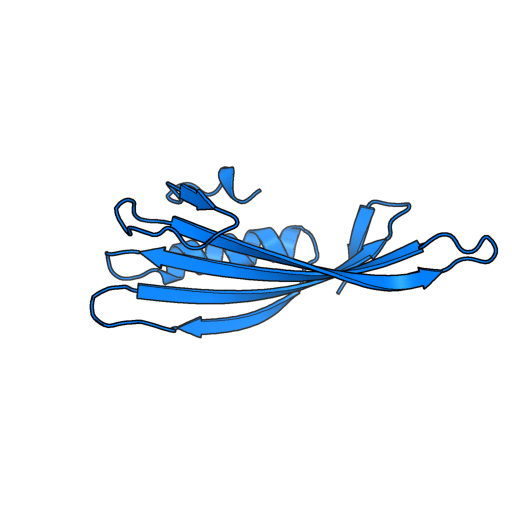8.25 84 ASN A C 1
ATOM 672 O O . ASN A 1 84 ? 0.211 5.991 15.402 1.00 68.25 84 ASN A O 1
ATOM 676 N N . ASN A 1 85 ? 0.566 4.507 17.066 1.00 72.88 85 ASN A N 1
ATOM 677 C CA . ASN A 1 85 ? -0.686 4.750 17.771 1.00 72.88 85 ASN A CA 1
ATOM 678 C C . ASN A 1 85 ? -0.787 6.210 18.225 1.00 72.88 85 ASN A C 1
ATOM 680 O O . ASN A 1 85 ? 0.150 6.780 18.781 1.00 72.88 85 ASN A O 1
ATOM 684 N N . VAL A 1 86 ? -1.962 6.797 18.020 1.00 66.62 86 VAL A N 1
ATOM 685 C CA . VAL A 1 86 ? -2.336 8.107 18.561 1.00 66.62 86 VAL A CA 1
ATOM 686 C C . VAL A 1 86 ? -3.402 7.850 19.623 1.00 66.62 86 VAL A C 1
ATOM 688 O O . VAL A 1 86 ? -4.147 6.881 19.518 1.00 66.62 86 VAL A O 1
ATOM 691 N N . THR A 1 87 ? -3.479 8.658 20.679 1.00 67.88 87 THR A N 1
ATOM 692 C CA . THR A 1 87 ? -4.429 8.442 21.783 1.00 67.88 87 THR A CA 1
ATOM 693 C C . THR A 1 87 ? -5.852 8.171 21.271 1.00 67.88 87 THR A C 1
ATOM 695 O O . THR A 1 87 ? -6.466 9.036 20.652 1.00 67.88 87 THR A O 1
ATOM 698 N N . GLY A 1 88 ? -6.369 6.960 21.525 1.00 68.06 88 GLY A N 1
ATOM 699 C CA . GLY A 1 88 ? -7.707 6.520 21.099 1.00 68.06 88 GLY A CA 1
ATOM 700 C C . GLY A 1 88 ? -7.815 5.969 19.668 1.00 68.06 88 GLY A C 1
ATOM 701 O O . GLY A 1 88 ? -8.912 5.599 19.256 1.00 68.06 88 GLY A O 1
ATOM 702 N N . LEU A 1 89 ? -6.709 5.887 18.920 1.00 75.31 89 LEU A N 1
ATOM 703 C CA . LEU A 1 89 ? -6.659 5.391 17.546 1.00 75.31 89 LEU A CA 1
ATOM 704 C C . LEU A 1 89 ? -5.426 4.510 17.312 1.00 75.31 89 LEU A C 1
ATOM 706 O O . LEU A 1 89 ? -4.286 4.982 17.341 1.00 75.31 89 LEU A O 1
ATOM 710 N N . PHE A 1 90 ? -5.656 3.233 17.015 1.00 82.50 90 PHE A N 1
ATOM 711 C CA . PHE A 1 90 ? -4.573 2.327 16.660 1.00 82.50 90 PHE A CA 1
ATOM 712 C C . PHE A 1 90 ? -4.189 2.534 15.197 1.00 82.50 90 PHE A C 1
ATOM 714 O O . PHE A 1 90 ? -5.061 2.586 14.326 1.00 82.50 90 PHE A O 1
ATOM 721 N N . ARG A 1 91 ? -2.886 2.654 14.929 1.00 84.50 91 ARG A N 1
ATOM 722 C CA . ARG A 1 91 ? -2.347 2.852 13.582 1.00 84.50 91 ARG A CA 1
ATOM 723 C C . ARG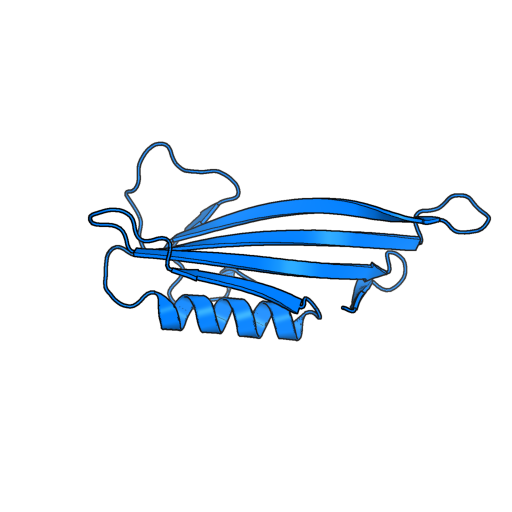 A 1 91 ? -1.117 1.986 13.377 1.00 84.50 91 ARG A C 1
ATOM 725 O O . ARG A 1 91 ? -0.156 2.103 14.130 1.00 84.50 91 ARG A O 1
ATOM 732 N N . VAL A 1 92 ? -1.113 1.230 12.286 1.00 85.81 92 VAL A N 1
ATOM 733 C CA . VAL A 1 92 ? 0.083 0.553 11.779 1.00 85.81 92 VAL A CA 1
ATOM 734 C C . VAL A 1 92 ? 0.475 1.204 10.466 1.00 85.81 92 VAL A C 1
ATOM 736 O O . VAL A 1 92 ? -0.303 1.205 9.509 1.00 85.81 92 VAL A O 1
ATOM 739 N N . GLN A 1 93 ? 1.674 1.774 10.428 1.00 86.19 93 GLN A N 1
ATOM 740 C CA . GLN A 1 93 ? 2.250 2.317 9.208 1.00 86.19 93 GLN A CA 1
ATOM 741 C C . GLN A 1 93 ? 3.065 1.233 8.516 1.00 86.19 93 GLN A C 1
ATOM 743 O O . GLN A 1 93 ? 3.967 0.646 9.110 1.00 86.19 93 GLN A O 1
ATOM 748 N N . LEU A 1 94 ? 2.745 0.994 7.250 1.00 89.19 94 LEU A N 1
ATOM 749 C CA . LEU A 1 94 ? 3.420 0.043 6.386 1.00 89.19 94 LEU A CA 1
ATOM 750 C C . LEU A 1 94 ? 4.045 0.786 5.211 1.00 89.19 94 LEU A C 1
ATOM 752 O O . LEU A 1 94 ? 3.401 1.619 4.567 1.00 89.19 94 LEU A O 1
ATOM 756 N N . LYS A 1 95 ? 5.294 0.469 4.892 1.00 90.88 95 LYS A N 1
ATOM 757 C CA . LYS A 1 95 ? 5.992 1.031 3.738 1.00 90.88 95 LYS A CA 1
ATOM 758 C C . LYS A 1 95 ? 6.541 -0.088 2.886 1.00 90.88 95 LYS A C 1
ATOM 760 O O . LYS A 1 95 ? 7.317 -0.917 3.343 1.00 90.88 95 LYS A O 1
ATOM 765 N N . PHE A 1 96 ? 6.166 -0.060 1.621 1.00 90.81 96 PHE A N 1
ATOM 766 C CA . PHE A 1 96 ? 6.552 -1.054 0.646 1.00 90.81 96 PHE A CA 1
ATOM 767 C C . PHE A 1 96 ? 7.363 -0.424 -0.472 1.00 90.81 96 PHE A C 1
ATOM 769 O O . PHE A 1 96 ? 7.073 0.694 -0.906 1.00 90.81 96 PHE A O 1
ATOM 776 N N . THR A 1 97 ? 8.351 -1.156 -0.975 1.00 89.44 97 THR A N 1
ATOM 777 C CA . THR A 1 97 ? 9.089 -0.768 -2.176 1.00 89.44 97 THR A CA 1
ATOM 778 C C . THR A 1 97 ? 9.160 -1.916 -3.168 1.00 89.44 97 THR A C 1
ATOM 780 O O . THR A 1 97 ? 9.174 -3.085 -2.793 1.00 89.44 97 THR A O 1
ATOM 783 N N . GLY A 1 98 ? 9.143 -1.581 -4.451 1.00 88.56 98 GLY A N 1
ATOM 784 C CA . GLY A 1 98 ? 9.256 -2.548 -5.532 1.00 88.56 98 GLY A CA 1
ATOM 785 C C . GLY A 1 98 ? 9.633 -1.839 -6.820 1.00 88.56 98 GLY A C 1
ATOM 786 O O . GLY A 1 98 ? 9.269 -0.682 -7.029 1.00 88.56 98 GLY A O 1
ATOM 787 N N . THR A 1 99 ? 10.388 -2.512 -7.674 1.00 87.25 99 THR A N 1
ATOM 788 C CA . THR A 1 99 ? 10.695 -2.036 -9.021 1.00 87.25 99 THR A CA 1
ATOM 789 C C . THR A 1 99 ? 9.774 -2.751 -9.989 1.00 87.25 99 THR A C 1
ATOM 791 O O . THR A 1 99 ? 9.798 -3.975 -10.082 1.00 87.25 99 THR A O 1
ATOM 794 N N . VAL A 1 100 ? 8.940 -1.987 -10.684 1.00 87.75 100 VAL A N 1
ATOM 795 C CA . VAL A 1 100 ? 8.025 -2.495 -11.702 1.00 87.75 100 VAL A CA 1
ATOM 796 C C . VAL A 1 100 ? 8.730 -2.419 -13.046 1.00 87.75 100 VAL A C 1
ATOM 798 O O . VAL A 1 100 ? 9.230 -1.362 -13.425 1.00 87.75 100 VAL A O 1
ATOM 801 N N . ASN A 1 101 ? 8.773 -3.533 -13.767 1.00 85.06 101 ASN A N 1
ATOM 802 C CA . ASN A 1 101 ? 9.157 -3.543 -15.171 1.00 85.06 101 ASN A CA 1
ATOM 803 C C . ASN A 1 101 ? 7.949 -3.104 -16.008 1.00 85.06 101 ASN A C 1
ATOM 805 O O . ASN A 1 101 ? 6.944 -3.808 -16.058 1.00 85.06 101 ASN A O 1
ATOM 809 N N . ASN A 1 102 ? 8.043 -1.966 -16.688 1.00 82.44 102 ASN A N 1
ATOM 810 C CA . ASN A 1 102 ? 6.909 -1.373 -17.403 1.00 82.44 102 ASN A CA 1
ATOM 811 C C . ASN A 1 102 ? 6.487 -2.163 -18.650 1.00 82.44 102 ASN A C 1
ATOM 813 O O . ASN A 1 102 ? 5.376 -1.980 -19.137 1.00 82.44 102 ASN A O 1
ATOM 817 N N . LYS A 1 103 ? 7.339 -3.069 -19.150 1.00 81.50 103 LYS A N 1
ATOM 818 C CA . LYS A 1 103 ? 7.031 -3.927 -20.305 1.00 81.50 103 LYS A CA 1
ATOM 819 C C . LYS A 1 103 ? 6.315 -5.216 -19.901 1.00 81.50 103 LYS A C 1
ATOM 821 O O . LYS A 1 103 ? 5.457 -5.692 -20.632 1.00 81.50 103 LYS A O 1
ATOM 826 N N . THR A 1 104 ? 6.662 -5.789 -18.748 1.00 84.19 104 THR A N 1
ATOM 827 C CA . THR A 1 104 ? 6.105 -7.078 -18.281 1.00 84.19 104 THR A CA 1
ATOM 828 C C . THR A 1 104 ? 5.115 -6.940 -17.128 1.00 84.19 104 THR A C 1
ATOM 830 O O . THR A 1 104 ? 4.441 -7.908 -16.788 1.00 84.19 104 THR A O 1
ATOM 833 N N . LEU A 1 105 ? 5.031 -5.753 -16.519 1.00 82.75 105 LEU A N 1
ATOM 834 C CA . LEU A 1 105 ? 4.260 -5.443 -15.310 1.00 82.75 105 LEU A CA 1
ATOM 835 C C . LEU A 1 105 ? 4.654 -6.276 -14.078 1.00 82.75 105 LEU A C 1
ATOM 837 O O . LEU A 1 105 ? 3.954 -6.264 -13.066 1.00 82.75 105 LEU A O 1
ATOM 841 N N . LEU A 1 106 ? 5.788 -6.979 -14.143 1.00 83.12 106 LEU A N 1
ATOM 842 C CA . LEU A 1 106 ? 6.333 -7.735 -13.023 1.00 83.12 106 LEU A CA 1
ATOM 843 C C . LEU A 1 106 ? 6.975 -6.786 -12.013 1.00 83.12 106 LEU A C 1
ATOM 845 O O . LEU A 1 106 ? 7.698 -5.860 -12.391 1.00 83.12 106 LEU A O 1
ATOM 849 N N . VAL A 1 107 ? 6.732 -7.045 -10.728 1.00 83.62 107 VAL A N 1
ATOM 850 C CA . VAL A 1 107 ? 7.360 -6.318 -9.623 1.00 83.62 107 VAL A CA 1
ATOM 851 C C . VAL A 1 107 ? 8.450 -7.183 -9.014 1.00 83.62 107 VAL A C 1
ATOM 853 O O . VAL A 1 107 ? 8.218 -8.339 -8.664 1.00 83.62 107 VAL A O 1
ATOM 856 N N . THR A 1 108 ? 9.635 -6.607 -8.866 1.00 81.81 108 THR A N 1
ATOM 857 C CA . THR A 1 108 ? 10.790 -7.245 -8.229 1.00 81.81 108 THR A CA 1
ATOM 858 C C . THR A 1 108 ? 11.374 -6.312 -7.180 1.00 81.81 108 THR A C 1
ATOM 860 O O . THR A 1 108 ? 11.428 -5.097 -7.400 1.00 81.81 108 THR A O 1
ATOM 863 N N . HIS A 1 109 ? 11.828 -6.863 -6.060 1.00 68.62 109 HIS A N 1
ATOM 864 C CA . HIS A 1 109 ? 12.470 -6.121 -4.980 1.00 68.62 109 HIS A CA 1
ATOM 865 C C . HIS A 1 109 ? 13.851 -6.680 -4.662 1.00 68.62 109 HIS A C 1
ATOM 867 O O . HIS A 1 109 ? 14.053 -7.893 -4.891 1.00 68.62 109 HIS A O 1
#

Solvent-accessible surface area (backbone atoms only — not comparable to full-atom values): 6172 Å² total; per-residue (Å²): 114,77,88,69,41,87,74,55,76,39,79,38,74,60,87,69,97,66,95,84,68,70,29,26,35,36,37,48,77,47,78,43,86,66,41,61,47,101,84,69,46,67,45,26,36,35,38,38,40,39,38,38,39,36,23,78,59,91,73,58,60,67,60,52,51,52,51,50,54,53,40,46,73,59,27,29,38,80,78,44,80,46,82,61,62,47,98,87,37,47,28,41,40,35,32,32,36,25,36,31,29,66,85,77,70,48,38,46,107

Foldseek 3Di:
DLVPQPQAPEEECDDDPDDDDPFHKHKHKDKDQDDADPVRHRQKIKMKMKIKTKGLDPDPVVVVVVVQVVCVVQAWDWPDWDFPDDVRMTIIITMTIWMAGPVPRRTHD

Mean predicted aligned error: 7.88 Å

Radius of gyration: 15.62 Å; Cα contacts (8 Å, |Δi|>4): 233; chains: 1; bounding box: 34×27×49 Å

Organism: NCBI:txid1158607

Nearest PDB structures (foldseek):
  3l4g-assembly3_K  TM=5.535E-01  e=8.082E-02  Homo sapiens
  3l4g-assembly1_C  TM=5.506E-01  e=8.082E-02  Homo sapiens
  3l4g-assembly4_O  TM=5.505E-01  e=1.333E-01  Homo sapiens
  4bhq-assembly1_B  TM=4.689E-01  e=2.325E-01  Thermus thermophilus HB8
  8g4s-assembly1_Y  TM=3.153E-01  e=1.967E-01  Giardia duodenalis assemblage A

Secondary structure (DSSP, 8-state):
-GGGSTT--EEESS--SS--SSSEEEEEEEEEEEEE-TTS-EEEEEEEEEEEEEESSS-THHHHHHHHHHHHHTTPEEEEEEE--BTTBEEEEEEEEEEEETTT--EE-

pLDDT: mean 79.43, std 7.89, range [63.72, 90.88]

Sequence (109 aa):
MLKEIEGLKKIRSTIPAEWKEFPCAIYSTKAKAANQDLSMEETFTKWTVSIDVYDNRNPVTNLAEEVIKRMNKLGFKNEEAGDNNVTGLFRVQLKFTGTVNNKTLLVTH